Protein AF-A0A7S0J994-F1 (afdb_monomer)

Radius of gyration: 27.19 Å; Cα contacts (8 Å, |Δi|>4): 110; chains: 1; bounding box: 61×49×84 Å

Solvent-accessible surface area (backbone atoms only — not comparable to full-atom values): 7974 Å² total; per-residue (Å²): 129,65,83,48,73,69,50,52,51,52,39,49,50,63,28,33,44,58,60,93,66,77,54,46,62,71,46,47,50,47,53,43,62,42,24,74,43,53,72,40,25,50,53,54,50,52,50,50,49,50,54,49,62,78,37,80,52,102,44,75,49,30,54,42,23,47,53,30,46,51,54,50,50,50,52,36,56,78,71,25,97,62,53,84,56,70,68,59,54,56,57,46,54,55,60,63,57,74,70,62,88,76,76,74,84,88,76,81,93,76,83,86,82,88,80,93,80,85,88,84,80,86,88,77,87,89,83,136

InterPro domains:
  IPR008942 ENTH/VHS [G3DSA:1.25.40.90] (2-115)
  IPR008942 ENTH/VHS [SSF48464] (5-88)
  IPR011417 AP180 N-terminal homology (ANTH) domain [PF07651] (8-76)
  IPR013809 ENTH domain [PS50942] (1-128)

Structure (mmCIF, N/CA/C/O backbone):
data_AF-A0A7S0J994-F1
#
_entry.id   AF-A0A7S0J994-F1
#
loop_
_atom_site.group_PDB
_atom_site.id
_atom_site.type_symbol
_atom_site.label_atom_id
_atom_site.label_alt_id
_atom_site.label_comp_id
_atom_site.label_asym_id
_atom_site.label_entity_id
_atom_site.label_seq_id
_atom_site.pdbx_PDB_ins_code
_atom_site.Cartn_x
_atom_site.Cartn_y
_atom_site.Cartn_z
_atom_site.occupancy
_atom_site.B_iso_or_equiv
_atom_site.auth_seq_id
_atom_site.auth_comp_id
_atom_site.auth_asym_id
_atom_site.auth_atom_id
_atom_site.pdbx_PDB_model_num
ATOM 1 N N . TRP A 1 1 ? 1.955 -8.676 15.533 1.00 51.28 1 TRP A N 1
ATOM 2 C CA . TRP A 1 1 ? 1.446 -7.297 15.482 1.00 51.28 1 TRP A CA 1
ATOM 3 C C . TRP A 1 1 ? 2.656 -6.394 15.343 1.00 51.28 1 TRP A C 1
ATOM 5 O O . TRP A 1 1 ? 3.576 -6.567 16.129 1.00 51.28 1 TRP A O 1
ATOM 15 N N . LEU A 1 2 ? 2.730 -5.576 14.288 1.00 65.19 2 LEU A N 1
ATOM 16 C CA . LEU A 1 2 ? 3.820 -4.608 14.114 1.00 65.19 2 LEU A CA 1
ATOM 17 C C . LEU A 1 2 ? 3.553 -3.489 15.132 1.00 65.19 2 LEU A C 1
ATOM 19 O O . LEU A 1 2 ? 2.587 -2.750 14.971 1.00 65.19 2 LEU A O 1
ATOM 23 N N . SER A 1 3 ? 4.327 -3.427 16.212 1.00 52.31 3 SER A N 1
ATOM 24 C CA . SER A 1 3 ? 4.034 -2.576 17.376 1.00 52.31 3 SER A CA 1
ATOM 25 C C . SER A 1 3 ? 4.952 -1.351 17.466 1.00 52.31 3 SER A C 1
ATOM 27 O O . SER A 1 3 ? 4.730 -0.477 18.302 1.00 52.31 3 SER A O 1
ATOM 29 N N . ARG A 1 4 ? 5.987 -1.254 16.620 1.00 60.34 4 ARG A N 1
ATOM 30 C CA . ARG A 1 4 ? 6.940 -0.129 16.583 1.00 60.34 4 ARG A CA 1
ATOM 31 C C . ARG A 1 4 ? 7.058 0.478 15.184 1.00 60.34 4 ARG A C 1
ATOM 33 O O . ARG A 1 4 ? 7.041 -0.234 14.185 1.00 60.34 4 ARG A O 1
ATOM 40 N N . GLY A 1 5 ? 7.267 1.797 15.107 1.00 60.34 5 GLY A N 1
ATOM 41 C CA . GLY A 1 5 ? 7.417 2.531 13.837 1.00 60.34 5 GLY A CA 1
ATOM 42 C C . GLY A 1 5 ? 8.485 1.955 12.890 1.00 60.34 5 GLY A C 1
ATOM 43 O O . GLY A 1 5 ? 8.283 1.934 11.679 1.00 60.34 5 GLY A O 1
ATOM 44 N N . ASN A 1 6 ? 9.565 1.378 13.430 1.00 73.19 6 ASN A N 1
ATOM 45 C CA . ASN A 1 6 ? 10.598 0.702 12.630 1.00 73.19 6 ASN A CA 1
ATOM 46 C C . ASN A 1 6 ? 10.088 -0.566 11.922 1.00 73.19 6 ASN A C 1
ATOM 48 O O . ASN A 1 6 ? 10.563 -0.903 10.838 1.00 73.19 6 ASN A O 1
ATOM 52 N N . GLU A 1 7 ? 9.114 -1.264 12.506 1.00 85.25 7 GLU A N 1
ATOM 53 C CA . GLU A 1 7 ? 8.537 -2.474 11.919 1.00 85.25 7 GLU A CA 1
ATOM 54 C C . GLU A 1 7 ? 7.601 -2.131 10.752 1.00 85.25 7 GLU A C 1
ATOM 56 O O . GLU A 1 7 ? 7.613 -2.820 9.732 1.00 85.25 7 GLU A O 1
ATOM 61 N N . VAL A 1 8 ? 6.856 -1.023 10.859 1.00 89.00 8 VAL A N 1
ATOM 62 C CA . VAL A 1 8 ? 6.027 -0.489 9.763 1.00 89.00 8 VAL A CA 1
ATOM 63 C C . VAL A 1 8 ? 6.904 -0.027 8.601 1.00 89.00 8 VAL A C 1
ATOM 65 O O . VAL A 1 8 ? 6.648 -0.413 7.464 1.00 89.00 8 VAL A O 1
ATOM 68 N N . HIS A 1 9 ? 7.983 0.713 8.875 1.00 91.62 9 HIS A N 1
ATOM 69 C CA . HIS A 1 9 ? 8.936 1.135 7.845 1.00 91.62 9 HIS A CA 1
ATOM 70 C C . HIS A 1 9 ? 9.531 -0.052 7.075 1.00 91.62 9 HIS A C 1
ATOM 72 O O . HIS A 1 9 ? 9.517 -0.075 5.843 1.00 91.62 9 HIS A O 1
ATOM 78 N N . SER A 1 10 ? 10.012 -1.073 7.792 1.00 92.75 10 SER A N 1
ATOM 79 C CA . SER A 1 10 ? 10.578 -2.274 7.170 1.00 92.75 10 SER A CA 1
ATOM 80 C C . SER A 1 10 ? 9.537 -3.044 6.349 1.00 92.75 10 SER A C 1
ATOM 82 O O . SER A 1 10 ? 9.824 -3.481 5.232 1.00 92.75 10 SER A O 1
ATOM 84 N N . ALA A 1 11 ? 8.307 -3.163 6.857 1.00 93.38 11 ALA A N 1
ATOM 85 C CA . ALA A 1 11 ? 7.215 -3.805 6.136 1.00 93.38 11 ALA A CA 1
ATOM 86 C C . ALA A 1 11 ? 6.837 -3.039 4.858 1.00 93.38 11 ALA A C 1
ATOM 88 O O . ALA A 1 11 ? 6.650 -3.666 3.817 1.00 93.38 11 ALA A O 1
ATOM 89 N N . VAL A 1 12 ? 6.798 -1.703 4.899 1.00 93.88 12 VAL A N 1
ATOM 90 C CA . VAL A 1 12 ? 6.572 -0.863 3.713 1.00 93.88 12 VAL A CA 1
ATOM 91 C C . VAL A 1 12 ? 7.686 -1.060 2.689 1.00 93.88 12 VAL A C 1
ATOM 93 O O . VAL A 1 12 ? 7.389 -1.338 1.530 1.00 93.88 12 VAL A O 1
ATOM 96 N N . GLN A 1 13 ? 8.957 -1.002 3.095 1.00 93.94 13 GLN A N 1
ATOM 97 C CA . GLN A 1 13 ? 10.099 -1.240 2.199 1.00 93.94 13 GLN A CA 1
ATOM 98 C C . GLN A 1 13 ? 10.026 -2.614 1.527 1.00 93.94 13 GLN A C 1
ATOM 100 O O . GLN A 1 13 ? 1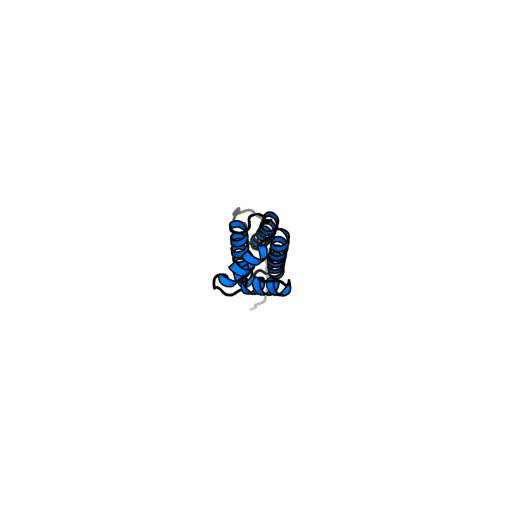0.202 -2.727 0.317 1.00 93.94 13 GLN A O 1
ATOM 105 N N . LYS A 1 14 ? 9.703 -3.655 2.298 1.00 94.62 14 LYS A N 1
ATOM 106 C CA . LYS A 1 14 ? 9.585 -5.025 1.791 1.00 94.62 14 LYS A CA 1
ATOM 107 C C . LYS A 1 14 ? 8.373 -5.226 0.880 1.00 94.62 14 LYS A C 1
ATOM 109 O O . LYS A 1 14 ? 8.446 -6.000 -0.065 1.00 94.62 14 LYS A O 1
ATOM 114 N N . ALA A 1 15 ? 7.253 -4.562 1.158 1.00 94.81 15 ALA A N 1
ATOM 115 C CA . ALA A 1 15 ? 6.070 -4.616 0.301 1.00 94.81 15 ALA A CA 1
ATOM 116 C C . ALA A 1 15 ? 6.248 -3.831 -1.008 1.00 94.81 15 ALA A C 1
ATOM 118 O O . ALA A 1 15 ? 5.558 -4.105 -1.986 1.00 94.81 15 ALA A O 1
ATOM 119 N N . THR A 1 16 ? 7.167 -2.864 -1.018 1.00 94.06 16 THR A N 1
ATOM 120 C CA . THR A 1 16 ? 7.375 -1.892 -2.101 1.00 94.06 16 THR A CA 1
ATOM 121 C C . THR A 1 16 ? 8.815 -1.919 -2.614 1.00 94.06 16 THR A C 1
ATOM 123 O O . THR A 1 16 ? 9.399 -0.896 -2.975 1.00 94.06 16 THR A O 1
ATOM 126 N N . SER A 1 17 ? 9.435 -3.093 -2.611 1.00 94.19 17 SER A N 1
ATOM 127 C CA . SER A 1 17 ? 10.742 -3.306 -3.224 1.00 94.19 17 SER A CA 1
ATOM 128 C C . SER A 1 17 ? 10.638 -3.218 -4.750 1.00 94.19 17 SER A C 1
ATOM 130 O O . SER A 1 17 ? 9.604 -3.545 -5.328 1.00 94.19 17 SER A O 1
ATOM 132 N N . ALA A 1 18 ? 11.708 -2.778 -5.416 1.00 91.31 18 ALA A N 1
ATOM 133 C CA . ALA A 1 18 ? 11.733 -2.554 -6.868 1.00 91.31 18 ALA A CA 1
ATOM 134 C C . ALA A 1 18 ? 11.771 -3.844 -7.712 1.00 91.31 18 ALA A C 1
ATOM 136 O O . ALA A 1 18 ? 11.848 -3.791 -8.936 1.00 91.31 18 ALA A O 1
ATOM 137 N N . ASP A 1 19 ? 11.732 -5.020 -7.085 1.00 92.31 19 ASP A N 1
ATOM 138 C CA . ASP A 1 19 ? 11.658 -6.282 -7.814 1.00 92.31 19 ASP A CA 1
ATOM 139 C C . ASP A 1 19 ? 10.343 -6.394 -8.604 1.00 92.31 19 ASP A C 1
ATOM 141 O O . ASP A 1 19 ? 9.322 -5.798 -8.261 1.00 92.31 19 ASP A O 1
ATOM 145 N N . LYS A 1 20 ? 10.342 -7.214 -9.653 1.00 89.44 20 LYS A N 1
ATOM 146 C CA . LYS A 1 20 ? 9.174 -7.379 -10.530 1.00 89.44 20 LYS A CA 1
ATOM 147 C C . LYS A 1 20 ? 8.084 -8.295 -9.957 1.00 89.44 20 LYS A C 1
ATOM 149 O O . LYS A 1 20 ? 7.061 -8.479 -10.611 1.00 89.44 20 LYS A O 1
ATOM 154 N N . ALA A 1 21 ? 8.286 -8.897 -8.784 1.00 92.38 21 ALA A N 1
ATOM 155 C CA . ALA A 1 21 ? 7.282 -9.754 -8.166 1.00 92.38 21 ALA A CA 1
ATOM 156 C C . ALA A 1 21 ? 6.175 -8.902 -7.517 1.00 92.38 21 ALA A C 1
ATOM 158 O O . ALA A 1 21 ? 6.409 -7.746 -7.156 1.00 92.38 21 ALA A O 1
ATOM 159 N N . PRO A 1 22 ? 4.955 -9.434 -7.347 1.00 90.00 22 PRO A N 1
ATOM 160 C CA . PRO A 1 22 ? 3.909 -8.728 -6.616 1.00 90.00 22 PRO A CA 1
ATOM 161 C C . PRO A 1 22 ? 4.309 -8.483 -5.146 1.00 90.00 22 PRO A C 1
ATOM 163 O O . PRO A 1 22 ? 5.151 -9.207 -4.604 1.00 90.00 22 PRO A O 1
ATOM 166 N N . PRO A 1 23 ? 3.695 -7.493 -4.466 1.00 93.06 23 PRO A N 1
ATOM 167 C CA . PRO A 1 23 ? 3.895 -7.283 -3.035 1.00 93.06 23 PRO A CA 1
ATOM 168 C C . PRO A 1 23 ? 3.659 -8.582 -2.245 1.00 93.06 23 PRO A C 1
ATOM 170 O O . PRO A 1 23 ? 2.618 -9.218 -2.435 1.00 93.06 23 PRO A O 1
ATOM 173 N N . PRO A 1 24 ? 4.563 -8.986 -1.333 1.00 93.75 24 PRO A N 1
ATOM 174 C CA . PRO A 1 24 ? 4.400 -10.220 -0.575 1.00 93.75 24 PRO A CA 1
ATOM 175 C C . PRO A 1 24 ? 3.123 -10.178 0.267 1.00 93.75 24 PRO A C 1
ATOM 177 O O . PRO A 1 24 ? 3.016 -9.371 1.194 1.00 93.75 24 PRO A O 1
ATOM 180 N N . GLU A 1 25 ? 2.171 -11.072 -0.009 1.00 92.75 25 GLU A N 1
ATOM 181 C CA . GLU A 1 25 ? 0.834 -11.031 0.603 1.00 92.75 25 GLU A CA 1
ATOM 182 C C . GLU A 1 25 ? 0.876 -11.025 2.130 1.00 92.75 25 GLU A C 1
ATOM 184 O O . GLU A 1 25 ? 0.159 -10.264 2.774 1.00 92.75 25 GLU A O 1
ATOM 189 N N . ARG A 1 26 ? 1.780 -11.814 2.722 1.00 92.94 26 ARG A N 1
ATOM 190 C CA . ARG A 1 26 ? 1.981 -11.850 4.175 1.00 92.94 26 ARG A CA 1
ATOM 191 C C . ARG A 1 26 ? 2.386 -10.486 4.735 1.00 92.94 26 ARG A C 1
ATOM 193 O O . ARG A 1 26 ? 1.926 -10.105 5.806 1.00 92.94 26 ARG A O 1
ATOM 200 N N . THR A 1 27 ? 3.244 -9.750 4.034 1.00 93.44 27 THR A N 1
ATOM 201 C CA . THR A 1 27 ? 3.672 -8.409 4.450 1.00 93.44 27 THR A CA 1
ATOM 202 C C . THR A 1 27 ? 2.537 -7.402 4.287 1.00 93.44 27 THR A C 1
ATOM 204 O O . THR A 1 27 ? 2.317 -6.596 5.186 1.00 93.44 27 THR A O 1
ATOM 207 N N . VAL A 1 28 ? 1.763 -7.494 3.204 1.00 92.69 28 VAL A N 1
ATOM 208 C CA . VAL A 1 28 ? 0.571 -6.656 3.005 1.00 92.69 28 VAL A CA 1
ATOM 209 C C . VAL A 1 28 ? -0.471 -6.909 4.096 1.00 92.69 28 VAL A C 1
ATOM 211 O O . VAL A 1 28 ? -0.984 -5.961 4.679 1.00 92.69 28 VAL A O 1
ATOM 214 N N . ALA A 1 29 ? -0.734 -8.170 4.444 1.00 90.94 29 ALA A N 1
ATOM 215 C CA . ALA A 1 29 ? -1.656 -8.527 5.521 1.00 90.94 29 ALA A CA 1
ATOM 216 C C . ALA A 1 29 ? -1.202 -7.977 6.883 1.00 90.94 29 ALA A C 1
ATOM 218 O O . ALA A 1 29 ? -2.027 -7.510 7.665 1.00 90.94 29 ALA A O 1
ATOM 219 N N . LEU A 1 30 ? 0.109 -7.972 7.159 1.00 92.19 30 LEU A N 1
ATOM 220 C CA . LEU A 1 30 ? 0.654 -7.350 8.369 1.00 92.19 30 LEU A CA 1
ATOM 221 C C . LEU A 1 30 ? 0.441 -5.833 8.389 1.00 92.19 30 LEU A C 1
ATOM 223 O O . LEU A 1 30 ? 0.119 -5.297 9.445 1.00 92.19 30 LEU A O 1
ATOM 227 N N . LEU A 1 31 ? 0.592 -5.152 7.249 1.00 92.31 31 LEU A N 1
ATOM 228 C CA . LEU A 1 31 ? 0.313 -3.717 7.131 1.00 92.31 31 LEU A CA 1
ATOM 229 C C . LEU A 1 31 ? -1.177 -3.412 7.326 1.00 92.31 31 LEU A C 1
ATOM 231 O O . LEU A 1 31 ? -1.510 -2.466 8.032 1.00 92.31 31 LEU A O 1
ATOM 235 N N . VAL A 1 32 ? -2.067 -4.241 6.773 1.00 90.38 32 VAL A N 1
ATOM 236 C CA . VAL A 1 32 ? -3.520 -4.127 6.984 1.00 90.38 32 VAL A CA 1
ATOM 237 C C . VAL A 1 32 ? -3.881 -4.325 8.455 1.00 90.38 32 VAL A C 1
ATOM 239 O O . VAL A 1 32 ? -4.602 -3.512 9.021 1.00 90.38 32 VAL A O 1
ATOM 242 N N . ALA A 1 33 ? -3.335 -5.355 9.105 1.00 89.19 33 ALA A N 1
ATOM 243 C CA . ALA A 1 33 ? -3.559 -5.588 10.531 1.00 89.19 33 ALA A CA 1
ATOM 244 C C . ALA A 1 33 ? -2.986 -4.458 11.408 1.00 89.19 33 ALA A C 1
ATOM 246 O O . ALA A 1 33 ? -3.573 -4.094 12.429 1.00 89.19 33 ALA A O 1
ATOM 247 N N . ALA A 1 34 ? -1.843 -3.891 11.008 1.00 88.62 34 ALA A N 1
ATOM 248 C CA . ALA A 1 34 ? -1.242 -2.743 11.676 1.00 88.62 34 ALA A CA 1
ATOM 249 C C . ALA A 1 34 ? -2.072 -1.466 11.505 1.00 88.62 34 ALA A C 1
ATOM 251 O O . ALA A 1 34 ? -2.014 -0.616 12.377 1.00 88.62 34 ALA A O 1
ATOM 252 N N . ALA A 1 35 ? -2.863 -1.350 10.439 1.00 87.69 35 ALA A N 1
ATOM 253 C CA . ALA A 1 35 ? -3.778 -0.243 10.175 1.00 87.69 35 ALA A CA 1
ATOM 254 C C . ALA A 1 35 ? -5.186 -0.478 10.763 1.00 87.69 35 ALA A C 1
ATOM 256 O O . ALA A 1 35 ? -6.185 -0.065 10.182 1.00 87.69 35 ALA A O 1
ATOM 257 N N . SER A 1 36 ? -5.285 -1.166 11.903 1.00 84.44 36 SER A N 1
ATOM 258 C CA . SER A 1 36 ? -6.569 -1.553 12.514 1.00 84.44 36 SER A CA 1
ATOM 259 C C . SER A 1 36 ? -7.344 -0.394 13.154 1.00 84.44 36 SER A C 1
ATOM 261 O O . SER A 1 36 ? -8.519 -0.556 13.471 1.00 84.44 36 SER A O 1
ATOM 263 N N . THR A 1 37 ? -6.717 0.771 13.325 1.00 83.25 37 THR A N 1
ATOM 264 C CA . THR A 1 37 ? -7.336 2.002 13.845 1.00 83.25 37 THR A CA 1
ATOM 265 C C . THR A 1 37 ? -7.020 3.180 12.928 1.00 83.25 37 THR A C 1
ATOM 267 O O . THR A 1 37 ? -5.987 3.163 12.262 1.00 83.25 37 THR A O 1
ATOM 270 N N . ALA A 1 38 ? -7.833 4.242 12.925 1.00 81.31 38 ALA A N 1
ATOM 271 C CA . ALA A 1 38 ? -7.547 5.444 12.130 1.00 81.31 38 ALA A CA 1
ATOM 272 C C . ALA A 1 38 ? -6.148 6.042 12.403 1.00 81.31 38 ALA A C 1
ATOM 274 O O . ALA A 1 38 ? -5.435 6.435 11.475 1.00 81.31 38 ALA A O 1
ATOM 275 N N . GLU A 1 39 ? -5.708 6.062 13.668 1.00 83.50 39 GLU A N 1
ATOM 276 C CA . GLU A 1 39 ? -4.385 6.575 14.051 1.00 83.50 39 GLU A CA 1
ATOM 277 C C . GLU A 1 39 ? -3.248 5.722 13.464 1.00 83.50 39 GLU A C 1
ATOM 279 O O . GLU A 1 39 ? -2.271 6.237 12.916 1.00 83.50 39 GLU A O 1
ATOM 284 N N . SER A 1 40 ? -3.368 4.398 13.559 1.00 85.38 40 SER A N 1
ATOM 285 C CA . SER A 1 40 ? -2.352 3.473 13.057 1.00 85.38 40 SER A CA 1
ATOM 286 C C . SER A 1 40 ? -2.361 3.376 11.528 1.00 85.38 40 SER A C 1
ATOM 288 O O . SER A 1 40 ? -1.295 3.357 10.910 1.00 85.38 40 SER A O 1
ATOM 290 N N . ALA A 1 41 ? -3.540 3.445 10.904 1.00 85.12 41 ALA A N 1
ATOM 291 C CA . ALA A 1 41 ? -3.703 3.574 9.461 1.00 85.12 41 ALA A CA 1
ATOM 292 C C . ALA A 1 41 ? -3.008 4.833 8.933 1.00 85.12 41 ALA A C 1
ATOM 294 O O . ALA A 1 41 ? -2.246 4.755 7.971 1.00 85.12 41 ALA A O 1
ATOM 295 N N . SER A 1 42 ? -3.174 5.970 9.615 1.00 84.19 42 SER A N 1
ATOM 296 C CA . SER A 1 42 ? -2.504 7.225 9.254 1.00 84.19 42 SER A CA 1
ATOM 297 C C . SER A 1 42 ? -0.976 7.096 9.290 1.00 84.19 42 SER A C 1
ATOM 299 O O . SER A 1 42 ? -0.297 7.598 8.396 1.00 84.19 42 SER A O 1
ATOM 301 N N . LYS A 1 43 ? -0.415 6.360 10.264 1.00 88.00 43 LYS A N 1
ATOM 302 C CA . LYS A 1 43 ? 1.034 6.082 10.338 1.00 88.00 43 LYS A CA 1
ATOM 303 C C . LYS A 1 43 ? 1.517 5.223 9.165 1.00 88.00 43 LYS A C 1
ATOM 305 O O . LYS A 1 43 ? 2.547 5.531 8.570 1.00 88.00 43 LYS A O 1
ATOM 310 N N . VAL A 1 44 ? 0.772 4.173 8.807 1.00 90.00 44 VAL A N 1
ATOM 311 C CA . VAL A 1 44 ? 1.095 3.316 7.651 1.00 90.00 44 VAL A CA 1
ATOM 312 C C . VAL A 1 44 ? 1.036 4.117 6.346 1.00 90.00 44 VAL A C 1
ATOM 314 O O . VAL A 1 44 ? 1.958 4.039 5.533 1.00 90.00 44 VAL A O 1
ATOM 317 N N . ILE A 1 45 ? -0.005 4.933 6.162 1.00 88.19 45 ILE A N 1
ATOM 318 C CA . ILE A 1 45 ? -0.173 5.796 4.985 1.00 88.19 45 ILE A CA 1
ATOM 319 C C . ILE A 1 45 ? 0.950 6.834 4.901 1.00 88.19 45 ILE A C 1
ATOM 321 O O . ILE A 1 45 ? 1.519 7.028 3.827 1.00 88.19 45 ILE A O 1
ATOM 325 N N . ALA A 1 46 ? 1.317 7.470 6.015 1.00 88.06 46 ALA A N 1
ATOM 326 C CA . ALA A 1 46 ? 2.416 8.433 6.054 1.00 88.06 46 ALA A CA 1
ATOM 327 C C . ALA A 1 46 ? 3.747 7.806 5.606 1.00 88.06 46 ALA A C 1
ATOM 329 O O . ALA A 1 46 ? 4.515 8.432 4.870 1.00 88.06 46 ALA A O 1
ATOM 330 N N . GLU A 1 47 ? 4.004 6.556 5.991 1.00 91.12 47 GLU A N 1
ATOM 331 C CA . GLU A 1 47 ? 5.218 5.844 5.597 1.00 91.12 47 GLU A CA 1
ATOM 332 C C . GLU A 1 47 ? 5.199 5.433 4.114 1.00 91.12 47 GLU A C 1
ATOM 334 O O . GLU A 1 47 ? 6.207 5.572 3.419 1.00 91.12 47 GLU A O 1
ATOM 339 N N . LEU A 1 48 ? 4.042 5.017 3.587 1.00 90.44 48 LEU A N 1
ATOM 340 C CA . LEU A 1 48 ? 3.852 4.769 2.151 1.00 90.44 48 LEU A CA 1
ATOM 341 C C . LEU A 1 48 ? 4.069 6.046 1.321 1.00 90.44 48 LEU A C 1
ATOM 343 O O . LEU A 1 48 ? 4.756 6.011 0.300 1.00 90.44 48 LEU A O 1
ATOM 347 N N . ARG A 1 49 ? 3.570 7.195 1.790 1.00 86.81 49 ARG A N 1
ATOM 348 C CA . ARG A 1 49 ? 3.803 8.512 1.167 1.00 86.81 49 ARG A CA 1
ATOM 349 C C . ARG A 1 49 ? 5.266 8.918 1.206 1.00 86.81 49 ARG A C 1
ATOM 351 O O . ARG A 1 49 ? 5.815 9.426 0.232 1.00 86.81 49 ARG A O 1
ATOM 358 N N . LYS A 1 50 ? 5.946 8.679 2.328 1.00 89.06 50 LYS A N 1
ATOM 359 C CA . LYS A 1 50 ? 7.391 8.903 2.426 1.00 89.06 50 LYS A CA 1
ATOM 360 C C . LYS A 1 50 ? 8.142 8.052 1.401 1.00 89.06 50 LYS A C 1
ATOM 362 O O . LYS A 1 50 ? 8.998 8.581 0.698 1.00 89.06 50 LYS A O 1
ATOM 367 N N . ARG A 1 51 ? 7.774 6.775 1.256 1.00 90.25 51 ARG A N 1
ATOM 368 C CA . ARG A 1 51 ? 8.357 5.871 0.257 1.00 90.25 51 ARG A CA 1
ATOM 369 C C . ARG A 1 51 ? 8.147 6.366 -1.178 1.00 90.25 51 ARG A C 1
ATOM 371 O O . ARG A 1 51 ? 9.104 6.367 -1.950 1.00 90.25 51 ARG A O 1
ATOM 378 N N . LEU A 1 52 ? 6.943 6.835 -1.505 1.00 84.88 52 LEU A N 1
ATOM 379 C CA . LEU A 1 52 ? 6.631 7.461 -2.794 1.00 84.88 52 LEU A CA 1
ATOM 380 C C . LEU A 1 52 ? 7.487 8.707 -3.052 1.00 84.88 52 LEU A C 1
ATOM 382 O O . LEU A 1 52 ? 8.147 8.812 -4.081 1.00 84.88 52 LEU A O 1
ATOM 386 N N . ARG A 1 53 ? 7.565 9.630 -2.088 1.00 83.56 53 ARG A N 1
ATOM 387 C CA . ARG A 1 53 ? 8.364 10.858 -2.234 1.00 83.56 53 ARG A CA 1
ATOM 388 C C . ARG A 1 53 ? 9.859 10.582 -2.388 1.00 83.56 53 ARG A C 1
ATOM 390 O O . ARG A 1 53 ? 10.518 11.248 -3.179 1.00 83.56 53 ARG A O 1
ATOM 397 N N . SER A 1 54 ? 10.389 9.580 -1.687 1.00 82.94 54 SER A N 1
ATOM 398 C CA . SER A 1 54 ? 11.789 9.153 -1.826 1.00 82.94 54 SER A CA 1
ATOM 399 C C . SER A 1 54 ? 12.108 8.494 -3.172 1.00 82.94 54 SER A C 1
ATOM 401 O O . SER A 1 54 ? 13.276 8.238 -3.445 1.00 82.94 54 SER A O 1
ATOM 403 N N . THR A 1 55 ? 11.103 8.203 -4.000 1.00 78.12 55 THR A N 1
ATOM 404 C CA . THR A 1 55 ? 11.258 7.522 -5.293 1.00 78.12 55 THR A CA 1
ATOM 405 C C . THR A 1 55 ? 10.858 8.401 -6.482 1.00 78.12 55 THR A C 1
ATOM 407 O O . THR A 1 55 ? 10.663 7.891 -7.577 1.00 78.12 55 THR A O 1
ATOM 410 N N . ARG A 1 56 ? 10.810 9.736 -6.313 1.00 67.62 56 ARG A N 1
ATOM 411 C CA . ARG A 1 56 ? 10.560 10.730 -7.386 1.00 67.62 56 ARG A CA 1
ATOM 412 C C . ARG A 1 56 ? 11.742 10.881 -8.356 1.00 67.62 56 ARG A C 1
ATOM 414 O O . ARG A 1 56 ? 12.314 11.954 -8.511 1.00 67.62 56 ARG A O 1
ATOM 421 N N . THR A 1 57 ? 12.128 9.793 -9.005 1.00 66.62 57 THR A N 1
ATOM 422 C CA . THR A 1 57 ? 13.097 9.782 -10.106 1.00 66.62 57 THR A CA 1
ATOM 423 C C . THR A 1 57 ? 12.488 9.034 -11.286 1.00 66.62 57 THR A C 1
ATOM 425 O O . THR A 1 57 ? 11.764 8.060 -11.086 1.00 66.62 57 THR A O 1
ATOM 428 N N . SER A 1 58 ? 12.764 9.471 -12.517 1.00 65.88 58 SER A N 1
ATOM 429 C CA . SER A 1 58 ? 12.274 8.808 -13.736 1.00 65.88 58 SER A CA 1
ATOM 430 C C . SER A 1 58 ? 13.090 7.539 -14.018 1.00 65.88 58 SER A C 1
ATOM 432 O O . SER A 1 58 ? 13.925 7.487 -14.917 1.00 65.88 58 SER A O 1
ATOM 434 N N . SER A 1 59 ? 12.921 6.530 -13.162 1.00 79.31 59 SER A N 1
ATOM 435 C CA . SER A 1 59 ? 13.560 5.220 -13.280 1.00 79.31 59 SER A CA 1
ATOM 436 C C . SER A 1 59 ? 12.504 4.117 -13.311 1.00 79.31 59 SER A C 1
ATOM 438 O O . SER A 1 59 ? 11.434 4.255 -12.715 1.00 79.31 59 SER A O 1
ATOM 440 N N . ALA A 1 60 ? 12.801 3.005 -13.988 1.00 78.88 60 ALA A N 1
ATOM 441 C CA . ALA A 1 60 ? 11.906 1.846 -14.023 1.00 78.88 60 ALA A CA 1
ATOM 442 C C . ALA A 1 60 ? 11.580 1.327 -12.608 1.00 78.88 60 ALA A C 1
ATOM 444 O O . ALA A 1 60 ? 10.444 0.939 -12.335 1.00 78.88 60 ALA A O 1
ATOM 445 N N . ASP A 1 61 ? 12.548 1.397 -11.693 1.00 86.00 61 ASP A N 1
ATOM 446 C CA . ASP A 1 61 ? 12.391 0.996 -10.295 1.00 86.00 61 ASP A CA 1
ATOM 447 C C . ASP A 1 61 ? 11.380 1.884 -9.563 1.00 86.00 61 ASP A C 1
ATOM 449 O O . ASP A 1 61 ? 10.531 1.385 -8.827 1.00 86.00 61 ASP A O 1
ATOM 453 N N . SER A 1 62 ? 11.406 3.194 -9.810 1.00 83.94 62 SER A N 1
ATOM 454 C CA . SER A 1 62 ? 10.456 4.151 -9.232 1.00 83.94 62 SER A CA 1
ATOM 455 C C . SER A 1 62 ? 9.015 3.857 -9.646 1.00 83.94 62 SER A C 1
ATOM 457 O O . SER A 1 62 ? 8.109 3.903 -8.813 1.00 83.94 62 SER A O 1
ATOM 459 N N . VAL A 1 63 ? 8.804 3.484 -10.913 1.00 83.00 63 VAL A N 1
ATOM 460 C CA . VAL A 1 63 ? 7.482 3.099 -11.430 1.00 83.00 63 VAL A CA 1
ATOM 461 C C . VAL A 1 63 ? 6.978 1.831 -10.739 1.00 83.00 63 VAL A C 1
ATOM 463 O O . VAL A 1 63 ? 5.825 1.780 -10.306 1.00 83.00 63 VAL A O 1
ATOM 466 N N . ILE A 1 64 ? 7.842 0.823 -10.572 1.00 89.12 64 ILE A N 1
ATOM 467 C CA . ILE A 1 64 ? 7.496 -0.425 -9.874 1.00 89.12 64 ILE A CA 1
ATOM 468 C C . ILE A 1 64 ? 7.131 -0.139 -8.415 1.00 89.12 64 ILE A C 1
ATOM 470 O O . ILE A 1 64 ? 6.108 -0.622 -7.924 1.00 89.12 64 ILE A O 1
ATOM 474 N N . ILE A 1 65 ? 7.938 0.666 -7.722 1.00 90.12 65 ILE A N 1
ATOM 475 C CA . ILE A 1 65 ? 7.682 1.038 -6.328 1.00 90.12 65 ILE A CA 1
ATOM 476 C C . ILE A 1 65 ? 6.339 1.770 -6.215 1.00 90.12 65 ILE A C 1
ATOM 478 O O . ILE A 1 65 ? 5.530 1.415 -5.356 1.00 90.12 65 ILE A O 1
ATOM 482 N N . GLY A 1 66 ? 6.060 2.722 -7.111 1.00 87.38 66 GLY A N 1
ATOM 483 C CA . GLY A 1 66 ? 4.785 3.439 -7.166 1.00 87.38 66 GLY A CA 1
ATOM 484 C C . GLY A 1 66 ? 3.583 2.509 -7.353 1.00 87.38 66 GLY A C 1
ATOM 485 O O . GLY A 1 66 ? 2.625 2.567 -6.578 1.00 87.38 66 GLY A O 1
ATOM 486 N N . ALA A 1 67 ? 3.663 1.580 -8.309 1.00 87.56 67 ALA A N 1
ATOM 487 C CA . ALA A 1 67 ? 2.616 0.587 -8.552 1.00 87.56 67 ALA A CA 1
ATOM 488 C C . ALA A 1 67 ? 2.374 -0.329 -7.337 1.00 87.56 67 ALA A C 1
ATOM 490 O O . ALA A 1 67 ? 1.231 -0.639 -6.994 1.00 87.56 67 ALA A O 1
ATOM 491 N N . LYS A 1 68 ? 3.435 -0.737 -6.632 1.00 92.38 68 LYS A N 1
ATOM 492 C CA . LYS A 1 68 ? 3.302 -1.549 -5.413 1.00 92.38 68 LYS A CA 1
ATOM 493 C C . LYS A 1 68 ? 2.701 -0.763 -4.253 1.00 92.38 68 LYS A C 1
ATOM 495 O O . LYS A 1 68 ? 1.873 -1.309 -3.526 1.00 92.38 68 LYS A O 1
ATOM 500 N N . VAL A 1 69 ? 3.066 0.510 -4.087 1.00 91.31 69 VAL A N 1
ATOM 501 C CA . VAL A 1 69 ? 2.438 1.379 -3.080 1.00 91.31 69 VAL A CA 1
ATOM 502 C C . VAL A 1 69 ? 0.935 1.503 -3.346 1.00 91.31 69 VAL A C 1
ATOM 504 O O . VAL A 1 69 ? 0.146 1.326 -2.419 1.00 91.31 69 VAL A O 1
ATOM 507 N N . LEU A 1 70 ? 0.535 1.717 -4.604 1.00 86.12 70 LEU A N 1
ATOM 508 C CA . LEU A 1 70 ? -0.871 1.734 -5.025 1.00 86.12 70 LEU A CA 1
ATOM 509 C C . LEU A 1 70 ? -1.607 0.444 -4.648 1.00 86.12 70 LEU A C 1
ATOM 511 O O . LEU A 1 70 ? -2.691 0.494 -4.068 1.00 86.12 70 LEU A O 1
ATOM 515 N N . ALA A 1 71 ? -1.004 -0.715 -4.923 1.00 89.06 71 ALA A N 1
ATOM 516 C CA . ALA A 1 71 ? -1.596 -2.005 -4.581 1.00 89.06 71 ALA A CA 1
ATOM 517 C C . ALA A 1 71 ? -1.812 -2.168 -3.063 1.00 89.06 71 ALA A C 1
ATOM 519 O O . ALA A 1 71 ? -2.853 -2.671 -2.631 1.00 89.06 71 ALA A O 1
ATOM 520 N N . VAL A 1 72 ? -0.859 -1.714 -2.241 1.00 91.19 72 VAL A N 1
ATOM 521 C CA . VAL A 1 72 ? -0.981 -1.743 -0.773 1.00 91.19 72 VAL A CA 1
ATOM 522 C C . VAL A 1 72 ? -2.061 -0.774 -0.288 1.00 91.19 72 VAL A C 1
ATOM 524 O O . VAL A 1 72 ? -2.883 -1.159 0.542 1.00 91.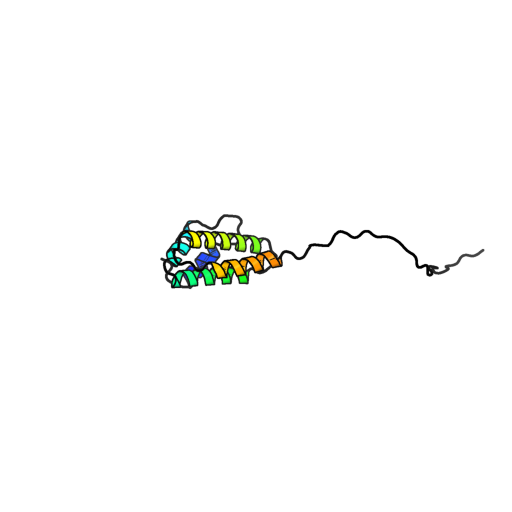19 72 VAL A O 1
ATOM 527 N N . LEU A 1 73 ? -2.111 0.447 -0.827 1.00 87.81 73 LEU A N 1
ATOM 528 C CA . LEU A 1 73 ? -3.148 1.432 -0.499 1.00 87.81 73 LEU A CA 1
ATOM 529 C C . LEU A 1 73 ? -4.546 0.922 -0.853 1.00 87.81 73 LEU A C 1
ATOM 531 O O . LEU A 1 73 ? -5.455 1.034 -0.037 1.00 87.81 73 LEU A O 1
ATOM 535 N N . HIS A 1 74 ? -4.714 0.292 -2.016 1.00 85.56 74 HIS A N 1
ATOM 536 C CA . HIS A 1 74 ? -5.979 -0.337 -2.394 1.00 85.56 74 HIS A CA 1
ATOM 537 C C . HIS A 1 74 ? -6.373 -1.455 -1.416 1.00 85.56 74 HIS A C 1
ATOM 539 O O . HIS A 1 74 ? -7.525 -1.552 -0.997 1.00 85.56 74 HIS A O 1
ATOM 545 N N . ARG A 1 75 ? -5.419 -2.287 -0.982 1.00 88.69 75 ARG A N 1
ATOM 546 C CA . ARG A 1 75 ? -5.694 -3.327 0.024 1.00 88.69 75 ARG A CA 1
ATOM 547 C C . ARG A 1 75 ? -6.114 -2.736 1.367 1.00 88.69 75 ARG A C 1
ATOM 549 O O . ARG A 1 75 ? -7.036 -3.271 1.983 1.00 88.69 75 ARG A O 1
ATOM 556 N N . LEU A 1 76 ? -5.483 -1.644 1.795 1.00 86.94 76 LEU A N 1
ATOM 557 C CA . LEU A 1 76 ? -5.873 -0.898 2.992 1.00 86.94 76 LEU A CA 1
ATOM 558 C C . LEU A 1 76 ? -7.279 -0.303 2.843 1.00 86.94 76 LEU A C 1
ATOM 560 O O . LEU A 1 76 ? -8.097 -0.492 3.733 1.00 86.94 76 LEU A O 1
ATOM 564 N N . ALA A 1 77 ? -7.591 0.301 1.696 1.00 82.81 77 ALA A N 1
ATOM 565 C CA . ALA A 1 77 ? -8.904 0.868 1.391 1.00 82.81 77 ALA A CA 1
ATOM 566 C C . ALA A 1 77 ? -10.050 -0.135 1.535 1.00 82.81 77 ALA A C 1
ATOM 568 O O . ALA A 1 77 ? -11.084 0.161 2.125 1.00 82.81 77 ALA A O 1
ATOM 569 N N . VAL A 1 78 ? -9.852 -1.334 0.987 1.00 83.50 78 VAL A N 1
ATOM 570 C CA . VAL A 1 78 ? -10.868 -2.392 0.989 1.00 83.50 78 VAL A CA 1
ATOM 571 C C . VAL A 1 78 ? -11.018 -3.029 2.373 1.00 83.50 78 VAL A C 1
ATOM 573 O O . VAL A 1 78 ? -12.086 -3.535 2.708 1.00 83.50 78 VAL A O 1
ATOM 576 N N . SER A 1 79 ? -9.956 -3.021 3.183 1.00 82.50 79 SER A N 1
ATOM 577 C CA . SER A 1 79 ? -9.893 -3.805 4.424 1.00 82.50 79 SER A CA 1
ATOM 578 C C . SER A 1 79 ? -10.052 -2.971 5.700 1.00 82.50 79 SER A C 1
ATOM 580 O O . SER A 1 79 ? -10.382 -3.525 6.745 1.00 82.50 79 SER A O 1
ATOM 582 N N . VAL A 1 80 ? -9.818 -1.657 5.641 1.00 78.69 80 VAL A N 1
ATOM 583 C CA . VAL A 1 80 ? -9.820 -0.752 6.798 1.00 78.69 80 VAL A CA 1
ATOM 584 C C . VAL A 1 80 ? -10.957 0.257 6.645 1.00 78.69 80 VAL A C 1
ATOM 586 O O . VAL A 1 80 ? -10.900 1.143 5.797 1.00 78.69 80 VAL A O 1
ATOM 589 N N . ARG A 1 81 ? -11.991 0.148 7.494 1.00 67.94 81 ARG A N 1
ATOM 590 C CA . ARG A 1 81 ? -13.199 1.003 7.438 1.00 67.94 81 ARG A CA 1
ATOM 591 C C . ARG A 1 81 ? -12.923 2.503 7.604 1.00 67.94 81 ARG A C 1
ATOM 593 O O . ARG A 1 81 ? -13.703 3.304 7.108 1.00 67.94 81 ARG A O 1
ATOM 600 N N . GLU A 1 82 ? -11.839 2.876 8.281 1.00 65.44 82 GLU A N 1
ATOM 601 C CA . GLU A 1 82 ? -11.489 4.269 8.609 1.00 65.44 82 GLU A CA 1
ATOM 602 C C . GLU A 1 82 ? -10.187 4.724 7.925 1.00 65.44 82 GLU A C 1
ATOM 604 O O . GLU A 1 82 ? -9.363 5.412 8.523 1.00 65.44 82 GLU A O 1
ATOM 609 N N . CYS A 1 83 ? -9.940 4.292 6.685 1.00 64.69 83 CYS A N 1
ATOM 610 C CA . CYS A 1 83 ? -8.703 4.616 5.972 1.00 64.69 83 CYS A CA 1
ATOM 611 C C . CYS A 1 83 ? -8.801 5.977 5.240 1.00 64.69 83 CYS A C 1
ATOM 613 O O . CYS A 1 83 ? -9.578 6.086 4.287 1.00 64.69 83 CYS A O 1
ATOM 615 N N . PRO A 1 84 ? -8.015 7.013 5.605 1.00 63.75 84 PRO A N 1
ATOM 616 C CA . PRO A 1 84 ? -8.001 8.288 4.884 1.00 63.75 84 PRO A CA 1
ATOM 617 C C . PRO A 1 84 ? -7.181 8.173 3.585 1.00 63.75 84 PRO A C 1
ATOM 619 O O . PRO A 1 84 ? -5.982 8.435 3.550 1.00 63.75 84 PRO A O 1
ATOM 622 N N . LEU A 1 85 ? -7.823 7.748 2.495 1.00 64.38 85 LEU A N 1
ATOM 623 C CA . LEU A 1 85 ? -7.156 7.488 1.204 1.00 64.38 85 LEU A CA 1
ATOM 624 C C . LEU A 1 85 ? -6.955 8.734 0.341 1.00 64.38 85 LEU A C 1
ATOM 626 O O . LEU A 1 85 ? -6.123 8.725 -0.568 1.00 64.38 85 LEU A O 1
ATOM 630 N N . THR A 1 86 ? -7.720 9.791 0.610 1.00 65.56 86 THR A N 1
ATOM 631 C CA . THR A 1 86 ? -7.847 10.960 -0.264 1.00 65.56 86 THR A CA 1
ATOM 632 C C . THR A 1 86 ? -6.501 11.637 -0.514 1.00 65.56 86 THR A C 1
ATOM 634 O O . THR A 1 86 ? -6.191 11.969 -1.651 1.00 65.56 86 THR A O 1
ATOM 637 N N . GLU A 1 87 ? -5.663 11.761 0.518 1.00 61.84 87 GLU A N 1
ATOM 638 C CA . GLU A 1 87 ? -4.366 12.442 0.412 1.00 61.84 87 GLU A CA 1
ATOM 639 C C . GLU A 1 87 ? -3.274 11.591 -0.255 1.00 61.84 87 GLU A C 1
ATOM 641 O O . GLU A 1 87 ? -2.353 12.127 -0.869 1.00 61.84 87 GLU A O 1
ATOM 646 N N . ALA A 1 88 ? -3.356 10.259 -0.155 1.00 62.03 88 ALA A N 1
ATOM 647 C CA . ALA A 1 88 ? -2.396 9.371 -0.808 1.00 62.03 88 ALA A CA 1
ATOM 648 C C . ALA A 1 88 ? -2.617 9.334 -2.330 1.00 62.03 88 ALA A C 1
ATOM 650 O O . ALA A 1 88 ? -1.653 9.301 -3.091 1.00 62.03 88 ALA A O 1
ATOM 651 N N . ALA A 1 89 ? -3.879 9.398 -2.771 1.00 64.06 89 ALA A N 1
ATOM 652 C CA . ALA A 1 89 ? -4.238 9.468 -4.185 1.00 64.06 89 ALA A CA 1
ATOM 653 C C . ALA A 1 89 ? -3.719 10.750 -4.863 1.00 64.06 89 ALA A C 1
ATOM 655 O O . ALA A 1 89 ? -3.254 10.696 -5.998 1.00 64.06 89 ALA A O 1
ATOM 656 N N . THR A 1 90 ? -3.732 11.887 -4.158 1.00 66.19 90 THR A N 1
ATOM 657 C CA . THR A 1 90 ? -3.245 13.172 -4.693 1.00 66.19 90 THR A CA 1
ATOM 658 C C . THR A 1 90 ? -1.732 13.171 -4.925 1.00 66.19 90 THR A C 1
ATOM 660 O O . THR A 1 90 ? -1.252 13.720 -5.911 1.00 66.19 90 THR A O 1
ATOM 663 N N . GLU A 1 91 ? -0.955 12.532 -4.044 1.00 62.91 91 GLU A N 1
ATOM 664 C CA . GLU A 1 91 ? 0.499 12.416 -4.238 1.00 62.91 91 GLU A CA 1
ATOM 665 C C . GLU A 1 91 ? 0.872 11.475 -5.390 1.00 62.91 91 GLU A C 1
ATOM 667 O O . GLU A 1 91 ? 1.903 11.666 -6.032 1.00 62.91 91 GLU A O 1
ATOM 672 N N . LEU A 1 92 ? 0.037 10.476 -5.672 1.00 63.28 92 LEU A N 1
ATOM 673 C CA . LEU A 1 92 ? 0.234 9.565 -6.798 1.00 63.28 92 LEU A CA 1
ATOM 674 C C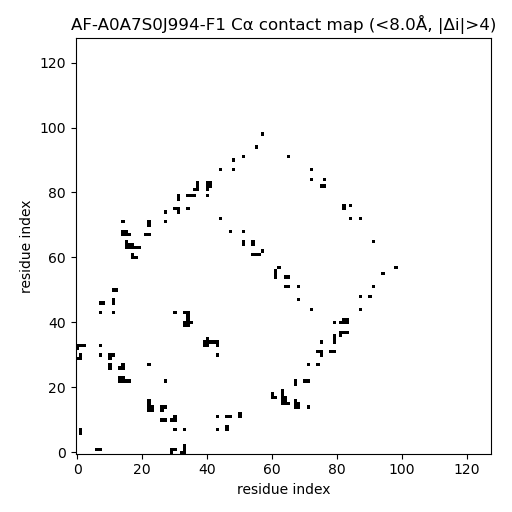 . LEU A 1 92 ? -0.019 10.245 -8.145 1.00 63.28 92 LEU A C 1
ATOM 676 O O . LEU A 1 92 ? 0.765 10.048 -9.070 1.00 63.28 92 LEU A O 1
ATOM 680 N N . ASP A 1 93 ? -1.048 11.087 -8.232 1.00 66.25 93 ASP A N 1
ATOM 681 C CA . ASP A 1 93 ? -1.325 11.905 -9.419 1.00 66.25 93 ASP A CA 1
ATOM 682 C C . ASP A 1 93 ? -0.130 12.803 -9.786 1.00 66.25 93 ASP A C 1
ATOM 684 O O . ASP A 1 93 ? 0.288 12.864 -10.945 1.00 66.25 93 ASP A O 1
ATOM 688 N N . ALA A 1 94 ? 0.515 13.400 -8.777 1.00 64.31 94 ALA A N 1
ATOM 689 C CA . ALA A 1 94 ? 1.731 14.186 -8.967 1.00 64.31 94 ALA A CA 1
ATOM 690 C C . ALA A 1 94 ? 2.902 13.350 -9.525 1.00 64.31 94 ALA A C 1
ATOM 692 O O . ALA A 1 94 ? 3.654 13.830 -10.368 1.00 64.31 94 ALA A O 1
ATOM 693 N N . ILE A 1 95 ? 3.053 12.090 -9.100 1.00 62.62 95 ILE A N 1
ATOM 694 C CA . ILE A 1 95 ? 4.122 11.198 -9.585 1.00 62.62 95 ILE A CA 1
ATOM 695 C C . ILE A 1 95 ? 3.865 10.752 -11.028 1.00 62.62 95 ILE A C 1
ATOM 697 O O . ILE A 1 95 ? 4.794 10.720 -11.833 1.00 62.62 95 ILE A O 1
ATOM 701 N N . CYS A 1 96 ? 2.618 10.420 -11.370 1.00 63.72 96 CYS A N 1
ATOM 702 C CA . CYS A 1 96 ? 2.246 10.029 -12.730 1.00 63.72 96 CYS A CA 1
ATOM 703 C C . CYS A 1 96 ? 2.343 11.200 -13.720 1.00 63.72 96 CYS A C 1
ATOM 705 O O . CYS A 1 96 ? 2.711 10.996 -14.877 1.00 63.72 96 CYS A O 1
ATOM 707 N N . SER A 1 97 ? 2.063 12.421 -13.263 1.00 64.94 97 SER A N 1
ATOM 708 C CA . SER A 1 97 ? 2.090 13.626 -14.099 1.00 64.94 97 SER A CA 1
ATOM 709 C C . SER A 1 97 ? 3.508 14.110 -14.428 1.00 64.94 97 SER A C 1
ATOM 711 O O . SER A 1 97 ? 3.735 14.652 -15.508 1.00 64.94 97 SER A O 1
ATOM 713 N N . GLU A 1 98 ? 4.498 13.860 -13.562 1.00 56.97 98 GLU A N 1
ATOM 714 C CA . GLU A 1 98 ? 5.893 14.281 -13.796 1.00 56.97 98 GLU A CA 1
ATOM 715 C C . GLU A 1 98 ? 6.637 13.445 -14.864 1.00 56.97 98 GLU A C 1
ATOM 717 O O . GLU A 1 98 ? 7.765 13.771 -15.229 1.00 56.97 98 GLU A O 1
ATOM 722 N N . GLY A 1 99 ? 5.995 12.416 -15.435 1.00 48.91 99 GLY A N 1
ATOM 723 C CA . GLY A 1 99 ? 6.498 11.639 -16.579 1.00 48.91 99 GLY A CA 1
ATOM 724 C C . GLY A 1 99 ? 5.995 12.091 -17.961 1.00 48.91 99 GLY A C 1
ATOM 725 O O . GLY A 1 99 ? 6.433 11.540 -18.968 1.00 48.91 99 GLY A O 1
ATOM 726 N N . GLY A 1 100 ? 5.092 13.077 -18.040 1.00 45.84 100 GLY A N 1
ATOM 727 C CA . GLY A 1 100 ? 4.418 13.505 -19.281 1.00 45.8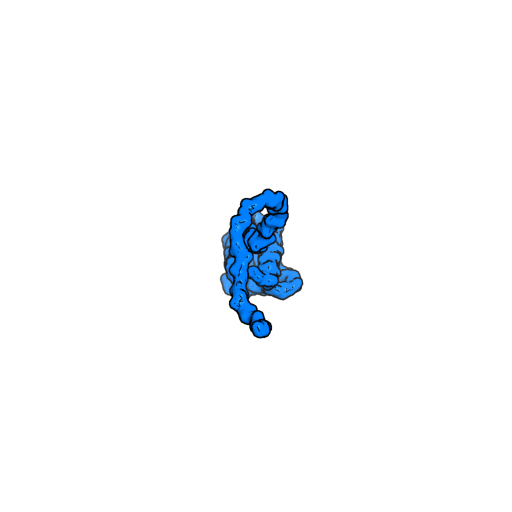4 100 GLY A CA 1
ATOM 728 C C . GLY A 1 100 ? 5.168 14.532 -20.142 1.00 45.84 100 GLY A C 1
ATOM 729 O O . GLY A 1 100 ? 4.570 15.157 -21.013 1.00 45.84 100 GLY A O 1
ATOM 730 N N . GLY A 1 101 ? 6.463 14.745 -19.910 1.00 43.22 101 GLY A N 1
ATOM 731 C CA . GLY A 1 101 ? 7.285 15.728 -20.623 1.00 43.22 101 GLY A CA 1
ATOM 732 C C . GLY A 1 101 ? 7.846 15.241 -21.963 1.00 43.22 101 GLY A C 1
ATOM 733 O O . GLY A 1 101 ? 9.044 15.363 -22.185 1.00 43.22 101 GLY A O 1
ATOM 734 N N . SER A 1 102 ? 7.020 14.666 -22.839 1.00 46.28 102 SER A N 1
ATOM 735 C CA . SER A 1 102 ? 7.301 14.612 -24.283 1.00 46.28 102 SER A CA 1
ATOM 736 C C . SER A 1 102 ? 6.007 14.394 -25.064 1.00 46.28 102 SER A C 1
ATOM 738 O O . SER A 1 102 ? 5.773 13.360 -25.683 1.00 46.28 102 SER A O 1
ATOM 740 N N . SER A 1 103 ? 5.126 15.384 -25.020 1.00 44.88 103 SER A N 1
ATOM 741 C CA . SER A 1 103 ? 4.271 15.667 -26.166 1.00 44.88 103 SER A CA 1
ATOM 742 C C . SER A 1 103 ? 4.956 16.769 -26.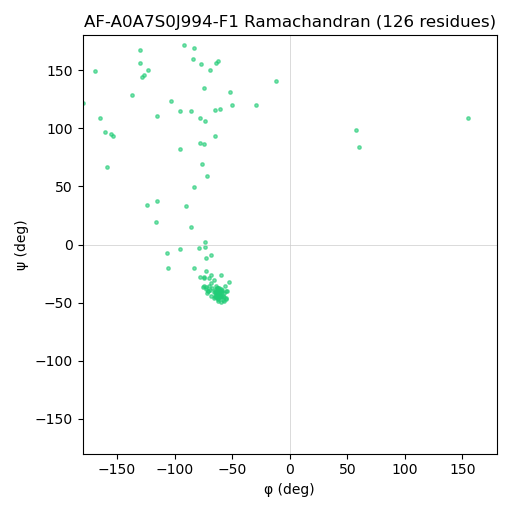964 1.00 44.88 103 SER A C 1
ATOM 744 O O . SER A 1 103 ? 4.671 17.953 -26.797 1.00 44.88 103 SER A O 1
ATOM 746 N N . GLU A 1 104 ? 5.921 16.360 -27.789 1.00 44.81 104 GLU A N 1
ATOM 747 C CA . GLU A 1 104 ? 6.301 17.092 -28.992 1.00 44.81 104 GLU A CA 1
ATOM 748 C C . GLU A 1 104 ? 5.010 17.381 -29.776 1.00 44.81 104 GLU A C 1
ATOM 750 O O . GLU A 1 104 ? 4.295 16.435 -30.124 1.00 44.81 104 GLU A O 1
ATOM 755 N N . PRO A 1 105 ? 4.640 18.646 -30.043 1.00 44.28 105 PRO A N 1
ATOM 756 C CA . PRO A 1 105 ? 3.561 18.909 -30.972 1.00 44.28 105 PRO A CA 1
ATOM 757 C C . PRO A 1 105 ? 4.096 18.660 -32.384 1.00 44.28 105 PRO A C 1
ATOM 759 O O . PRO A 1 105 ? 4.550 19.566 -33.083 1.00 44.28 105 PRO A O 1
ATOM 762 N N . ALA A 1 106 ? 4.023 17.403 -32.819 1.00 49.56 106 ALA A N 1
ATOM 763 C CA . ALA A 1 106 ? 4.014 17.065 -34.229 1.00 49.56 106 ALA A CA 1
ATOM 764 C C . ALA A 1 106 ? 2.731 17.641 -34.844 1.00 49.56 106 ALA A C 1
ATOM 766 O O . ALA A 1 106 ? 1.675 17.021 -34.770 1.00 49.56 106 ALA A O 1
ATOM 767 N N . ALA A 1 107 ? 2.827 18.856 -35.387 1.00 48.19 107 ALA A N 1
ATOM 768 C CA . ALA A 1 107 ? 2.179 19.317 -36.618 1.00 48.19 107 ALA A CA 1
ATOM 769 C C . ALA A 1 107 ? 1.996 20.839 -36.600 1.00 48.19 107 ALA A C 1
ATOM 771 O O . ALA A 1 107 ? 1.088 21.366 -35.963 1.00 48.19 107 ALA A O 1
ATOM 772 N N . GLN A 1 108 ? 2.773 21.528 -37.432 1.00 39.91 108 GLN A N 1
ATOM 773 C CA . GLN A 1 108 ? 2.175 22.403 -38.437 1.00 39.91 108 GLN A CA 1
ATOM 77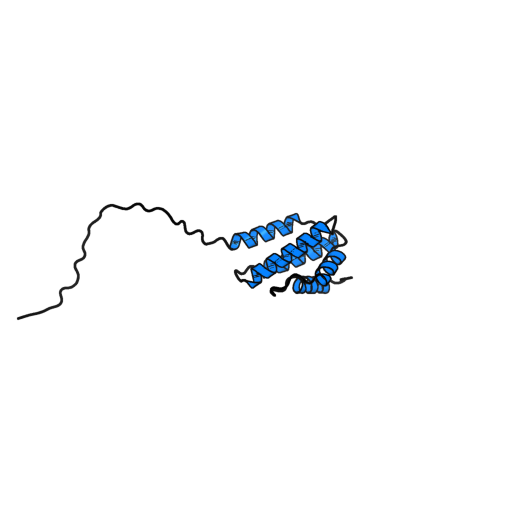4 C C . GLN A 1 108 ? 3.154 22.567 -39.599 1.00 39.91 108 GLN A C 1
ATOM 776 O O . GLN A 1 108 ? 4.073 23.383 -39.594 1.00 39.91 108 GLN A O 1
ATOM 781 N N . ALA A 1 109 ? 2.950 21.724 -40.610 1.00 51.62 109 ALA A N 1
ATOM 782 C CA . ALA A 1 109 ? 3.431 21.989 -41.948 1.00 51.62 109 ALA A CA 1
ATOM 783 C C . ALA A 1 109 ? 2.704 23.231 -42.477 1.00 51.62 109 ALA A C 1
ATOM 785 O O . ALA A 1 109 ? 1.490 23.213 -42.663 1.00 51.62 109 ALA A O 1
ATOM 786 N N . SER A 1 110 ? 3.448 24.302 -42.726 1.00 45.72 110 SER A N 1
ATOM 787 C CA . SER A 1 110 ? 3.062 25.383 -43.635 1.00 45.72 110 SER A CA 1
ATOM 788 C C . SER A 1 110 ? 4.340 26.032 -44.167 1.00 45.72 110 SER A C 1
ATOM 790 O O . SER A 1 110 ? 4.948 26.891 -43.540 1.00 45.72 110 SER A O 1
ATOM 792 N N . ARG A 1 111 ? 4.792 25.548 -45.326 1.00 43.31 111 ARG A N 1
ATOM 793 C CA . ARG A 1 111 ? 5.646 26.297 -46.267 1.00 43.31 111 ARG A CA 1
ATOM 794 C C . ARG A 1 111 ? 4.713 27.183 -47.124 1.00 43.31 111 ARG A C 1
ATOM 796 O O . ARG A 1 111 ? 3.536 26.830 -47.200 1.00 43.31 111 ARG A O 1
ATOM 803 N N . PRO A 1 112 ? 5.196 28.149 -47.930 1.00 60.72 112 PRO A N 1
ATOM 804 C CA . PRO A 1 112 ? 6.499 28.836 -47.979 1.00 60.72 112 PRO A CA 1
ATOM 805 C C . PRO A 1 112 ? 6.348 30.384 -48.036 1.00 60.72 112 PRO A C 1
ATOM 807 O O . PRO A 1 112 ? 5.279 30.870 -48.355 1.00 60.72 112 PRO A O 1
ATOM 810 N N . GLU A 1 113 ? 7.415 31.166 -47.823 1.00 41.62 113 GLU A N 1
ATOM 811 C CA . GLU A 1 113 ? 7.812 32.257 -48.747 1.00 41.62 113 GLU A CA 1
ATOM 812 C C . GLU A 1 113 ? 9.078 33.000 -48.280 1.00 41.62 113 GLU A C 1
ATOM 814 O O . GLU A 1 113 ? 9.151 33.565 -47.196 1.00 41.62 113 GLU A O 1
ATOM 819 N N . ASN A 1 114 ? 10.072 32.982 -49.169 1.00 44.12 114 ASN A N 1
ATOM 820 C CA . ASN A 1 114 ? 10.780 34.163 -49.652 1.00 44.12 114 ASN A CA 1
ATOM 821 C C . ASN A 1 114 ? 11.488 35.088 -48.636 1.00 44.12 114 ASN A C 1
ATOM 823 O O . ASN A 1 114 ? 10.904 36.045 -48.138 1.00 44.12 114 ASN A O 1
ATOM 827 N N . ARG A 1 115 ? 12.811 34.917 -48.476 1.00 45.28 115 ARG A N 1
ATOM 828 C CA . ARG A 1 115 ? 13.740 36.057 -48.592 1.00 45.28 115 ARG A CA 1
ATOM 829 C C . ARG A 1 115 ? 15.176 35.613 -48.863 1.00 45.28 115 ARG A C 1
ATOM 831 O O . ARG A 1 115 ? 15.945 35.2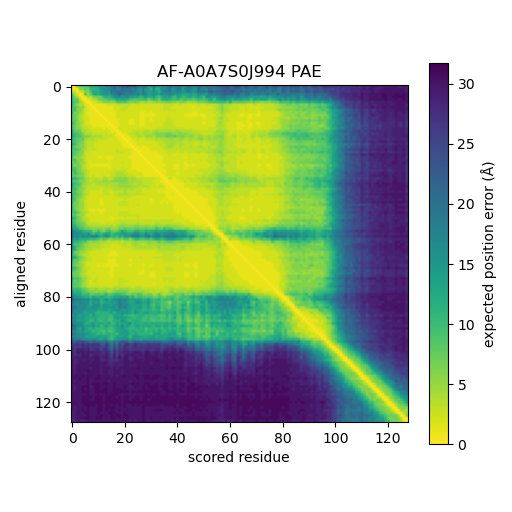58 -47.977 1.00 45.28 115 ARG A O 1
ATOM 838 N N . GLU A 1 116 ? 15.492 35.658 -50.142 1.00 51.91 116 GLU A N 1
ATOM 839 C CA . GLU A 1 116 ? 16.800 35.894 -50.738 1.00 51.91 116 GLU A CA 1
ATOM 840 C C . GLU A 1 116 ? 17.730 36.780 -49.880 1.00 51.91 116 GLU A C 1
ATOM 842 O O . GLU A 1 116 ? 17.408 37.942 -49.621 1.00 51.91 116 GLU A O 1
ATOM 847 N N . LYS A 1 117 ? 18.900 36.255 -49.471 1.00 42.97 117 LYS A N 1
ATOM 848 C CA . LYS A 1 117 ? 20.161 37.022 -49.467 1.00 42.97 117 LYS A CA 1
ATOM 849 C C . LYS A 1 117 ? 21.412 36.140 -49.313 1.00 42.97 117 LYS A C 1
ATOM 851 O O . LYS A 1 117 ? 21.709 35.629 -48.240 1.00 42.97 117 LYS A O 1
ATOM 856 N N . SER A 1 118 ? 22.146 36.045 -50.421 1.00 48.53 118 SER A N 1
ATOM 857 C CA . SER A 1 118 ? 23.612 35.989 -50.514 1.00 48.53 118 SER A CA 1
ATOM 858 C C . SER A 1 118 ? 24.346 34.836 -49.819 1.00 48.53 118 SER A C 1
ATOM 860 O O . SER A 1 118 ? 24.950 34.9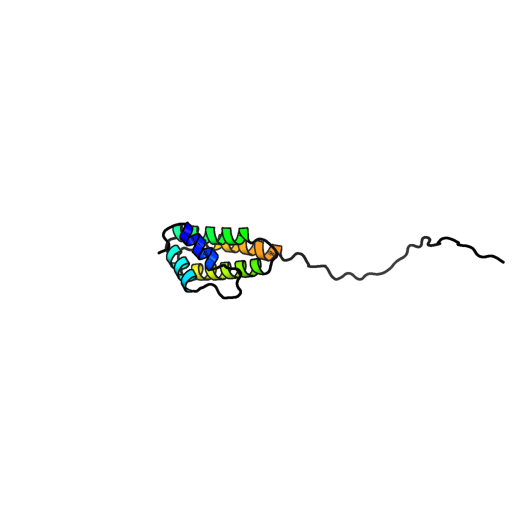92 -48.761 1.00 48.53 118 SER A O 1
ATOM 862 N N . ARG A 1 119 ? 24.422 33.699 -50.518 1.00 46.12 119 ARG A N 1
ATOM 863 C CA . ARG A 1 119 ? 25.617 32.848 -50.497 1.00 46.12 119 ARG A CA 1
ATOM 864 C C . ARG A 1 119 ? 26.470 33.224 -51.695 1.00 46.12 119 ARG A C 1
ATOM 866 O O . ARG A 1 119 ? 26.048 32.894 -52.791 1.00 46.12 119 ARG A O 1
ATOM 873 N N . GLU A 1 120 ? 27.660 33.773 -51.484 1.00 49.84 120 GLU A N 1
ATOM 874 C CA . GLU A 1 120 ? 28.807 33.434 -52.331 1.00 49.84 120 GLU A CA 1
ATOM 875 C C . GLU A 1 120 ? 30.044 33.246 -51.441 1.00 49.84 120 GLU A C 1
ATOM 877 O O . GLU A 1 120 ? 30.319 34.014 -50.521 1.00 49.84 120 GLU A O 1
ATOM 882 N N . LEU A 1 121 ? 30.673 32.097 -51.665 1.00 54.94 121 LEU A N 1
ATOM 883 C CA . LEU A 1 121 ? 31.743 31.429 -50.926 1.00 54.94 121 LEU A CA 1
ATOM 884 C C . LEU A 1 121 ? 33.124 31.839 -51.496 1.00 54.94 121 LEU A C 1
ATOM 886 O O . LEU A 1 121 ? 33.180 32.511 -52.523 1.00 54.94 121 LEU A O 1
ATOM 890 N N . PRO A 1 122 ? 34.247 31.464 -50.851 1.00 47.75 122 PRO A N 1
ATOM 891 C CA . PRO A 1 122 ? 35.564 32.035 -51.123 1.00 47.75 122 PRO A CA 1
ATOM 892 C C . PRO A 1 122 ? 36.176 31.529 -52.436 1.00 47.75 122 PRO A C 1
ATOM 894 O O . PRO A 1 122 ? 36.222 30.326 -52.695 1.00 47.75 122 PRO A O 1
ATOM 897 N N . THR A 1 123 ? 36.731 32.443 -53.231 1.00 51.31 123 THR A N 1
ATOM 898 C CA . THR A 1 123 ? 37.473 32.114 -54.454 1.00 51.31 123 THR A CA 1
ATOM 899 C C . THR A 1 123 ? 38.882 31.638 -54.104 1.00 51.31 123 THR A C 1
ATOM 901 O O . THR A 1 123 ? 39.739 32.425 -53.700 1.00 51.31 123 THR A O 1
ATOM 904 N N . ARG A 1 124 ? 39.137 30.337 -54.276 1.00 42.28 124 ARG A N 1
ATOM 905 C CA . ARG A 1 124 ? 40.479 29.743 -54.261 1.00 42.28 124 ARG A CA 1
ATOM 906 C C . ARG A 1 124 ? 40.915 29.443 -55.702 1.00 42.28 124 ARG A C 1
ATOM 908 O O . ARG A 1 124 ? 40.218 28.747 -56.426 1.00 42.28 124 ARG A O 1
ATOM 915 N N . ALA A 1 125 ? 42.064 30.020 -56.049 1.00 47.91 125 ALA A N 1
ATOM 916 C CA . ALA A 1 125 ? 42.940 29.875 -57.217 1.00 47.91 125 ALA A CA 1
ATOM 917 C C . ALA A 1 125 ? 42.730 28.706 -58.206 1.00 47.91 125 ALA A C 1
ATOM 919 O O . ALA A 1 125 ? 42.656 27.550 -57.791 1.00 47.91 125 ALA A O 1
ATOM 920 N N . SER A 1 126 ? 42.896 28.987 -59.508 1.00 45.22 126 SER A N 1
ATOM 921 C CA . SER A 1 126 ? 43.979 28.392 -60.320 1.00 45.22 126 SER A CA 1
ATOM 922 C C . SER A 1 126 ? 44.149 29.051 -61.696 1.00 45.22 126 SER A C 1
ATOM 924 O O . SER A 1 126 ? 43.211 29.582 -62.280 1.00 45.22 126 SER A O 1
ATOM 926 N N . VAL A 1 127 ? 45.409 29.010 -62.117 1.00 43.88 127 VAL A N 1
ATOM 927 C CA . VAL A 1 127 ? 46.129 29.633 -63.239 1.00 43.88 127 VAL A CA 1
ATOM 928 C C . VAL A 1 127 ? 45.957 28.788 -64.519 1.00 43.88 127 VAL A C 1
ATOM 930 O O . VAL A 1 127 ? 45.600 27.610 -64.412 1.00 43.88 127 VAL A O 1
ATOM 933 N N . PRO A 1 128 ? 46.166 29.357 -65.717 1.00 50.28 128 PRO A N 1
ATOM 934 C CA . PRO A 1 128 ? 47.417 29.076 -66.443 1.00 50.28 128 PRO A CA 1
ATOM 935 C C . PRO A 1 128 ? 48.209 30.330 -66.847 1.00 50.28 128 PRO A C 1
ATOM 937 O O . PRO A 1 128 ? 47.589 31.391 -67.077 1.00 50.28 128 PRO A O 1
#

Organism: NCBI:txid127549

Sequence (128 aa):
WLSRGNEVHSAVQKATSADKAPPPERTVALLVAAASTAESASKVIAELRKRLRSTRTSSADSVIIGAKVLAVLHRLAVSVRECPLTEAATELDAICSEGGGSSEPAAQASRPENREKSRELPTRASVP

Mean predicted aligned error: 14.04 Å

pLDDT: mean 73.42, std 18.06, range [39.91, 94.81]

Nearest PDB structures (foldseek):
  5on7-assembly1_B  TM=7.276E-01  e=6.818E-02  Saccharomyces cerevisiae S288C
  7b2l-assembly1_A  TM=8.258E-01  e=1.595E-01  Saccharomyces cerevisiae S288C
  5lp0-assembly4_D  TM=8.071E-01  e=1.871E-01  Danio rerio

Secondary structure (DSSP, 8-state):
---SHHHHHHHHHHHT-SSSSPPPHHHHHHHHHHTSSHHHHHHHHHHHHHHHHTT-SSSHHHHHHHHHHHHHHHHHHHH-TT---HHHHHHHHHHHHTT-----------------------------

Foldseek 3Di:
DQPDLVSLLVLLCQQQFLDPDHRDVVSLVVQL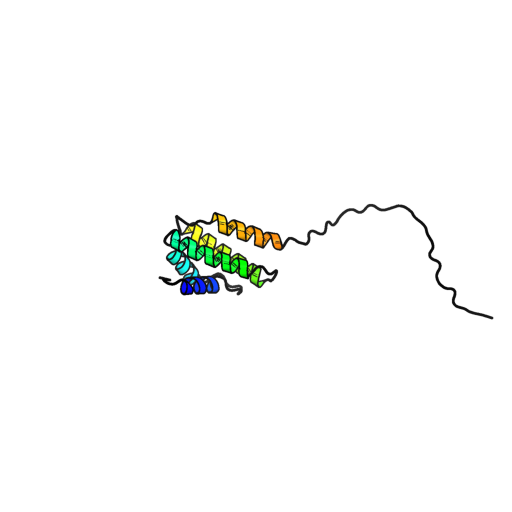VQCQDLVSLVSSLVSLLVQLVVLLDPDSSSVSSLVSSVVSLVSNVVRHPNHPSPVSVVSSVVSVVVPPPDPPPPDDDDDDDDDDDDDDDDDDDDDD